Protein AF-A0A2V9INE6-F1 (afdb_monomer_lite)

Foldseek 3Di:
DVVVVVVVVVVVVVVVVVVVVVPCALCKKFKWKDKPPRFTDTPDIDRDPCVSLVVLQVVQVVADPPDPDDSQWHWHQDPNDTIIMGIDIDRPVDDPTDPPDDDD

Sequence (104 aa):
MLHALRRALLLTLAILLLFASSAAAACAWVLWAKMTPQDWEVSNTYPTEAACKDTILVWKAQVDPNDRLGPATLALTIDGKRHLAMYLCTPDTIDPRAPKGGGR

Structure (mmCIF, N/CA/C/O backbone):
data_AF-A0A2V9INE6-F1
#
_entry.id   AF-A0A2V9INE6-F1
#
loop_
_atom_site.group_PDB
_atom_site.id
_atom_site.type_symbol
_atom_site.label_atom_id
_atom_site.label_alt_id
_atom_site.label_comp_id
_atom_site.label_asym_id
_atom_site.label_entity_id
_atom_site.label_seq_id
_atom_site.pdbx_PDB_ins_code
_atom_site.Cartn_x
_atom_site.Cartn_y
_atom_site.Cartn_z
_atom_site.occupancy
_atom_site.B_iso_or_equiv
_atom_site.auth_seq_id
_atom_site.auth_comp_id
_atom_site.auth_asym_id
_atom_site.auth_atom_id
_atom_site.pdbx_PDB_model_num
ATOM 1 N N . MET A 1 1 ? -32.128 7.577 43.796 1.00 60.34 1 MET A N 1
ATOM 2 C CA . MET A 1 1 ? -30.723 7.119 43.660 1.00 60.34 1 MET A CA 1
ATOM 3 C C . MET A 1 1 ? -30.503 6.166 42.475 1.00 60.34 1 MET A C 1
ATOM 5 O O . MET A 1 1 ? -29.562 6.395 41.729 1.00 60.34 1 MET A O 1
ATOM 9 N N . LEU A 1 2 ? -31.390 5.194 42.194 1.00 67.38 2 LEU A N 1
ATOM 10 C CA . LEU A 1 2 ? -31.262 4.298 41.020 1.00 67.38 2 LEU A CA 1
ATOM 11 C C . LEU A 1 2 ? -31.199 5.004 39.645 1.00 67.38 2 LEU A C 1
ATOM 13 O O . LEU A 1 2 ? -30.492 4.548 38.751 1.00 67.38 2 LEU A O 1
ATOM 17 N N . HIS A 1 3 ? -31.904 6.127 39.466 1.00 67.88 3 HIS A N 1
ATOM 18 C CA . HIS A 1 3 ? -31.890 6.887 38.206 1.00 67.88 3 HIS A CA 1
ATOM 19 C C . HIS A 1 3 ? -30.533 7.542 37.901 1.00 67.88 3 HIS A C 1
ATOM 21 O O . HIS A 1 3 ? -30.144 7.621 36.740 1.00 67.88 3 HIS A O 1
ATOM 27 N N . ALA A 1 4 ? -29.800 7.982 38.929 1.00 76.31 4 ALA A N 1
ATOM 28 C CA . ALA A 1 4 ? -28.475 8.579 38.759 1.00 76.31 4 ALA A CA 1
ATOM 29 C C . ALA A 1 4 ? -27.434 7.516 38.368 1.00 76.31 4 ALA A C 1
ATOM 31 O O . ALA A 1 4 ? -26.658 7.732 37.442 1.00 76.31 4 ALA A O 1
ATOM 32 N N . LEU A 1 5 ? -27.494 6.333 38.994 1.00 81.56 5 LEU A N 1
ATOM 33 C CA . LEU A 1 5 ? -26.635 5.189 38.665 1.00 81.56 5 LEU A CA 1
ATOM 34 C C . LEU A 1 5 ? -26.869 4.672 37.241 1.00 81.56 5 LEU A C 1
ATOM 36 O O . LEU A 1 5 ? -25.909 4.434 36.516 1.00 81.56 5 LEU A O 1
ATOM 40 N N . ARG A 1 6 ? -28.131 4.565 36.799 1.00 85.25 6 ARG A N 1
ATOM 41 C CA . ARG A 1 6 ? -28.449 4.187 35.410 1.00 85.25 6 ARG A CA 1
ATOM 42 C C . ARG A 1 6 ? -27.898 5.181 34.392 1.00 85.25 6 ARG A C 1
ATOM 44 O O . ARG A 1 6 ? -27.374 4.760 33.370 1.00 85.25 6 ARG A O 1
ATOM 51 N N . ARG A 1 7 ? -28.004 6.487 34.659 1.00 86.94 7 ARG A N 1
ATOM 52 C CA . ARG A 1 7 ? -27.467 7.523 33.758 1.00 86.94 7 ARG A CA 1
ATOM 53 C C . ARG A 1 7 ? -25.945 7.462 33.673 1.00 86.94 7 ARG A C 1
ATOM 55 O O . ARG A 1 7 ? -25.413 7.509 32.572 1.00 86.94 7 ARG A O 1
ATOM 62 N N . ALA A 1 8 ? -25.268 7.298 34.809 1.00 89.62 8 ALA A N 1
ATOM 63 C CA . ALA A 1 8 ? -23.819 7.128 34.838 1.00 89.62 8 ALA A CA 1
ATOM 64 C C . ALA A 1 8 ? -23.378 5.877 34.060 1.00 89.62 8 ALA A C 1
ATOM 66 O O . ALA A 1 8 ? -22.465 5.967 33.248 1.00 89.62 8 ALA A O 1
ATOM 67 N N . LEU A 1 9 ? -24.077 4.749 34.240 1.00 93.19 9 LEU A N 1
ATOM 68 C CA . LEU A 1 9 ? -23.795 3.493 33.537 1.00 93.19 9 LEU A CA 1
ATOM 69 C C . LEU A 1 9 ? -24.000 3.603 32.018 1.00 93.19 9 LEU A C 1
ATOM 71 O O . LEU A 1 9 ? -23.209 3.077 31.244 1.00 93.19 9 LEU A O 1
ATOM 75 N N . LEU A 1 10 ? -25.061 4.282 31.575 1.00 92.06 10 LEU A N 1
ATOM 76 C CA . LEU A 1 10 ? -25.315 4.479 30.146 1.00 92.06 10 LEU A CA 1
ATOM 77 C C . LEU A 1 10 ? -24.258 5.381 29.505 1.00 92.06 10 LEU A C 1
ATOM 79 O O . LEU A 1 10 ? -23.829 5.107 28.389 1.00 92.06 10 LEU A O 1
ATOM 83 N N . LEU A 1 11 ? -23.815 6.426 30.211 1.00 93.25 11 LEU A N 1
ATOM 84 C CA . LEU A 1 11 ? -22.755 7.311 29.730 1.00 93.25 11 LEU A CA 1
ATOM 85 C C . LEU A 1 11 ? -21.415 6.581 29.632 1.00 93.25 11 LEU A C 1
ATOM 87 O O . LEU A 1 11 ? -20.743 6.698 28.611 1.00 93.25 11 LEU A O 1
ATOM 91 N N . THR A 1 12 ? -21.040 5.793 30.641 1.00 93.00 12 THR A N 1
ATOM 92 C CA . THR A 1 12 ? -19.806 5.000 30.580 1.00 93.00 12 THR A CA 1
ATOM 93 C C . THR A 1 12 ? -19.863 3.956 29.470 1.00 93.00 12 THR A C 1
ATOM 95 O O . THR A 1 12 ? -18.897 3.827 28.722 1.00 93.00 12 THR A O 1
ATOM 98 N N . LEU A 1 13 ? -20.995 3.267 29.293 1.00 92.06 13 LEU A N 1
ATOM 99 C CA . LEU A 1 13 ? -21.176 2.305 28.203 1.00 92.06 13 LEU A CA 1
ATOM 100 C C . LEU A 1 13 ? -21.090 2.979 26.822 1.00 92.06 13 LEU A C 1
ATOM 102 O O . LEU A 1 13 ? -20.432 2.457 25.926 1.00 92.06 13 LEU A O 1
ATOM 106 N N . ALA A 1 14 ? -21.710 4.152 26.656 1.00 89.56 14 ALA A N 1
ATOM 107 C CA . ALA A 1 14 ? -21.663 4.912 25.408 1.00 89.56 14 ALA A CA 1
ATOM 108 C C . ALA A 1 14 ? -20.238 5.379 25.075 1.00 89.56 14 ALA A C 1
ATOM 110 O O . ALA A 1 14 ? -19.803 5.246 23.933 1.00 89.56 14 ALA A O 1
ATOM 111 N N . ILE A 1 15 ? -19.492 5.863 26.075 1.00 89.38 15 ILE A N 1
ATOM 112 C CA . ILE A 1 15 ? -18.082 6.241 25.917 1.00 89.38 15 ILE A CA 1
ATOM 113 C C . ILE A 1 15 ? -17.257 5.017 25.495 1.00 89.38 15 ILE A C 1
ATOM 115 O O . ILE A 1 15 ? -16.517 5.093 24.518 1.00 89.38 15 ILE A O 1
ATOM 119 N N . LEU A 1 16 ? -17.428 3.869 26.158 1.00 87.00 16 LEU A N 1
ATOM 120 C CA . LEU A 1 16 ? -16.709 2.637 25.811 1.00 87.00 16 LEU A CA 1
ATOM 121 C C . LEU A 1 16 ? -17.004 2.156 24.380 1.00 87.00 16 LEU A C 1
ATOM 123 O O . LEU A 1 16 ? -16.080 1.748 23.684 1.00 87.00 16 LEU A O 1
ATOM 127 N N . LEU A 1 17 ? -18.252 2.244 23.912 1.00 83.50 17 LEU A N 1
ATOM 128 C CA . LEU A 1 17 ? -18.627 1.861 22.542 1.00 83.50 17 LEU A CA 1
ATOM 129 C C . LEU A 1 17 ? -18.032 2.799 21.478 1.00 83.50 17 LEU A C 1
ATOM 131 O O . LEU A 1 17 ? -17.622 2.335 20.412 1.00 83.50 17 LEU A O 1
ATOM 135 N N . LEU A 1 18 ? -17.932 4.098 21.773 1.00 79.56 18 LEU A N 1
ATOM 136 C CA . LEU A 1 18 ? -17.256 5.075 20.910 1.00 79.56 18 LEU A CA 1
ATOM 137 C C . LEU A 1 18 ? -15.756 4.770 20.769 1.00 79.56 18 LEU A C 1
ATOM 139 O O . LEU A 1 18 ? -15.241 4.773 19.653 1.00 79.56 18 LEU A O 1
ATOM 143 N N . PHE A 1 19 ? -15.075 4.436 21.870 1.00 71.44 19 PHE A N 1
ATOM 144 C CA . PHE A 1 19 ? -13.661 4.034 21.844 1.00 71.44 19 PHE A CA 1
ATOM 145 C C . PHE A 1 19 ? -13.432 2.629 21.263 1.00 71.44 19 PHE A C 1
ATOM 147 O O . PHE A 1 19 ? -12.377 2.373 20.696 1.00 71.44 19 PHE A O 1
ATOM 154 N N . ALA A 1 20 ? -14.401 1.714 21.357 1.00 67.75 20 ALA A N 1
ATOM 155 C CA . ALA A 1 20 ? -14.310 0.404 20.708 1.00 67.75 20 ALA A CA 1
ATOM 156 C C . ALA A 1 20 ? -14.490 0.497 19.181 1.00 67.75 20 ALA A C 1
ATOM 158 O O . ALA A 1 20 ? -13.911 -0.292 18.439 1.00 67.75 20 ALA A O 1
ATOM 159 N N . SER A 1 21 ? -15.253 1.482 18.697 1.00 60.66 21 SER A N 1
ATOM 160 C CA . SER A 1 21 ? -15.525 1.663 17.263 1.00 60.66 21 SER A CA 1
ATOM 161 C C . SER A 1 21 ? -14.345 2.267 16.492 1.00 60.66 21 SER A C 1
ATOM 163 O O . SER A 1 21 ? -14.222 2.036 15.291 1.00 60.66 21 SER A O 1
ATOM 165 N N . SER A 1 22 ? -13.435 2.989 17.160 1.00 56.84 22 SER A N 1
ATOM 166 C CA . SER A 1 22 ? -12.166 3.412 16.546 1.00 56.84 22 SER A CA 1
ATOM 167 C C . SER A 1 22 ? -11.189 2.248 16.332 1.00 56.84 22 SER A C 1
ATOM 169 O O . SER A 1 22 ? -10.209 2.403 15.609 1.00 56.84 22 SER A O 1
ATOM 171 N N . ALA A 1 23 ? -11.488 1.076 16.904 1.00 54.66 23 ALA A N 1
ATOM 172 C CA . ALA A 1 23 ? -10.802 -0.189 16.676 1.00 54.66 23 ALA A CA 1
ATOM 173 C C . ALA A 1 23 ? -11.583 -1.118 15.727 1.00 54.66 23 ALA A C 1
ATOM 175 O O . ALA A 1 23 ? -11.465 -2.340 15.825 1.00 54.66 23 ALA A O 1
ATOM 176 N N . ALA A 1 24 ? -12.308 -0.570 14.742 1.00 53.19 24 ALA A N 1
ATOM 177 C CA . ALA A 1 24 ? -12.480 -1.253 13.454 1.00 53.19 24 ALA A CA 1
ATOM 178 C C . ALA A 1 24 ? -11.099 -1.334 12.766 1.00 53.19 24 ALA A C 1
ATOM 180 O O . ALA A 1 24 ? -10.807 -0.675 11.771 1.00 53.19 24 ALA A O 1
ATOM 181 N N . ALA A 1 25 ? -10.199 -2.056 13.426 1.00 54.88 25 ALA A N 1
ATOM 182 C CA . ALA A 1 25 ? -8.781 -2.113 13.195 1.00 54.88 25 ALA A CA 1
ATOM 183 C C . ALA A 1 25 ? -8.535 -3.277 12.252 1.00 54.88 25 ALA A C 1
ATOM 185 O O . ALA A 1 25 ? -8.619 -4.438 12.642 1.00 54.88 25 ALA A O 1
ATOM 186 N N . ALA A 1 26 ? -8.166 -2.965 11.017 1.00 59.56 26 ALA A N 1
ATOM 187 C CA . ALA A 1 26 ? -7.149 -3.791 10.398 1.00 59.56 26 ALA A CA 1
ATOM 188 C C . ALA A 1 26 ? -5.947 -3.748 11.358 1.00 59.56 26 ALA A C 1
ATOM 190 O O . ALA A 1 26 ? -5.315 -2.700 11.504 1.00 59.56 26 ALA A O 1
ATOM 191 N N . CYS A 1 27 ? -5.701 -4.827 12.107 1.00 76.75 27 CYS A N 1
ATOM 192 C CA . CYS A 1 27 ? -4.551 -4.899 13.017 1.00 76.75 27 CYS A CA 1
ATOM 193 C C . CYS A 1 27 ? -3.234 -4.866 12.232 1.00 76.75 27 CYS A C 1
ATOM 195 O O . CYS A 1 27 ? -2.186 -4.523 12.780 1.00 76.75 27 CYS A O 1
ATOM 197 N N . ALA A 1 28 ? -3.313 -5.192 10.944 1.00 87.50 28 ALA A N 1
ATOM 198 C CA . ALA A 1 28 ? -2.260 -5.010 9.978 1.00 87.50 28 ALA A CA 1
ATOM 199 C C . ALA A 1 28 ? -2.842 -4.627 8.611 1.00 87.50 28 ALA A C 1
ATOM 201 O O . ALA A 1 28 ? -3.949 -5.008 8.232 1.00 87.50 28 ALA A O 1
ATOM 202 N N . TRP A 1 29 ? -2.050 -3.884 7.856 1.00 94.19 29 TRP A N 1
ATOM 203 C CA . TRP A 1 29 ? -2.247 -3.597 6.446 1.00 94.19 29 TRP A CA 1
ATOM 204 C C . TRP A 1 29 ? -1.282 -4.443 5.638 1.00 94.19 29 TRP A C 1
ATOM 206 O O . TRP A 1 29 ? -0.081 -4.447 5.906 1.00 94.19 29 TRP A O 1
ATOM 216 N N . VAL A 1 30 ? -1.799 -5.155 4.649 1.00 95.81 30 VAL A N 1
ATOM 217 C CA . VAL A 1 30 ? -1.015 -6.023 3.778 1.00 95.81 30 VAL A CA 1
ATOM 218 C C . VAL A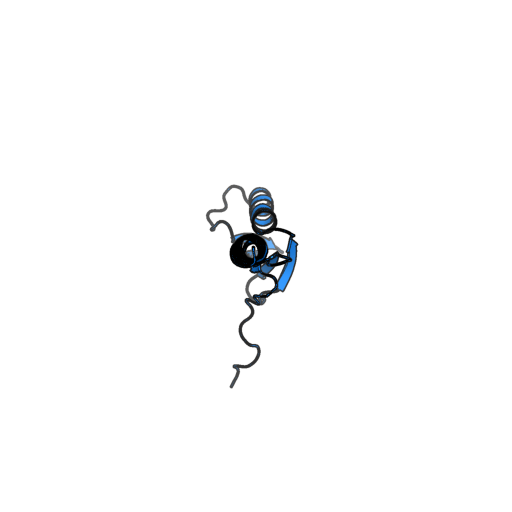 1 30 ? -0.709 -5.270 2.496 1.00 95.81 30 VAL A C 1
ATOM 220 O O . VAL A 1 30 ? -1.608 -4.767 1.819 1.00 95.81 30 VAL A O 1
ATOM 223 N N . LEU A 1 31 ? 0.577 -5.201 2.170 1.00 96.31 31 LEU A N 1
ATOM 224 C CA . LEU A 1 31 ? 1.053 -4.748 0.879 1.00 96.31 31 LEU A CA 1
ATOM 225 C C . LEU A 1 31 ? 1.086 -5.939 -0.068 1.00 96.31 31 LEU A C 1
ATOM 227 O O . LEU A 1 31 ? 1.905 -6.847 0.079 1.00 96.31 31 LEU A O 1
ATOM 231 N N . TRP A 1 32 ? 0.208 -5.907 -1.053 1.00 96.38 32 TRP A N 1
ATOM 232 C CA . TRP A 1 32 ? 0.168 -6.853 -2.151 1.00 96.38 32 TRP A CA 1
ATOM 233 C C . TRP A 1 32 ? 0.970 -6.317 -3.325 1.00 96.38 32 TRP A C 1
ATOM 235 O O . TRP A 1 32 ? 0.940 -5.117 -3.606 1.00 96.38 32 TRP A O 1
ATOM 245 N N . ALA A 1 33 ? 1.647 -7.212 -4.030 1.00 93.94 33 ALA A N 1
ATOM 246 C CA . ALA A 1 33 ? 2.337 -6.917 -5.272 1.00 93.94 33 ALA A CA 1
ATOM 247 C C . ALA A 1 33 ? 1.875 -7.883 -6.362 1.00 93.94 33 ALA A C 1
ATOM 249 O O . ALA A 1 33 ? 1.608 -9.055 -6.103 1.00 93.94 33 ALA A O 1
ATOM 250 N N . LYS A 1 34 ? 1.781 -7.386 -7.589 1.00 92.62 34 LYS A N 1
ATOM 251 C CA . LYS A 1 34 ? 1.514 -8.185 -8.780 1.00 92.62 34 LYS A CA 1
ATOM 252 C C . LYS A 1 34 ? 2.424 -7.711 -9.895 1.00 92.62 34 LYS A C 1
ATOM 254 O O . LYS A 1 34 ? 2.379 -6.543 -10.269 1.00 92.62 34 LYS A O 1
ATOM 259 N N . MET A 1 35 ? 3.207 -8.614 -10.463 1.00 89.50 35 MET A N 1
ATOM 260 C CA . MET A 1 35 ? 3.916 -8.372 -11.715 1.00 89.50 35 MET A CA 1
ATOM 261 C C . MET A 1 35 ? 3.206 -9.174 -12.795 1.00 89.50 35 MET A C 1
ATOM 263 O O . MET A 1 35 ? 2.867 -10.317 -12.557 1.00 89.50 35 MET A O 1
ATOM 267 N N . THR A 1 36 ? 2.891 -8.603 -13.953 1.00 78.12 36 THR A N 1
ATOM 268 C CA . THR A 1 36 ? 2.228 -9.401 -15.005 1.00 78.12 36 THR A CA 1
ATOM 269 C C . THR A 1 36 ? 3.267 -10.325 -15.655 1.00 78.12 36 THR A C 1
ATOM 271 O O . THR A 1 36 ? 4.316 -9.815 -16.067 1.00 78.12 36 THR A O 1
ATOM 274 N N . PRO A 1 37 ? 3.012 -11.647 -15.787 1.00 79.69 37 PRO A N 1
ATOM 275 C CA . PRO A 1 37 ? 1.723 -12.355 -15.665 1.00 79.69 37 PRO A CA 1
ATOM 276 C C . PRO A 1 37 ? 1.414 -13.020 -14.307 1.00 79.69 37 PRO A C 1
ATOM 278 O O . PRO A 1 37 ? 0.415 -13.728 -14.212 1.00 79.69 37 PRO A O 1
ATOM 281 N N . GLN A 1 38 ? 2.249 -12.852 -13.286 1.00 84.94 38 GLN A N 1
ATOM 282 C CA . GLN A 1 38 ? 2.031 -13.406 -11.947 1.00 84.94 38 GLN A CA 1
ATOM 283 C C . GLN A 1 38 ? 0.748 -12.862 -11.287 1.00 84.94 38 GLN A C 1
ATOM 285 O O . GLN A 1 38 ? 0.245 -11.794 -11.644 1.00 84.94 38 GLN A O 1
ATOM 290 N N . ASP A 1 39 ? 0.208 -13.615 -10.326 1.00 90.19 39 ASP A N 1
ATOM 291 C CA . ASP A 1 39 ? -0.934 -13.210 -9.499 1.00 90.19 39 ASP A CA 1
ATOM 292 C C . ASP A 1 39 ? -0.513 -12.282 -8.348 1.00 90.19 39 ASP A C 1
ATOM 294 O O . ASP A 1 39 ? 0.667 -12.000 -8.151 1.00 90.19 39 ASP A O 1
ATOM 298 N N . TRP A 1 40 ? -1.495 -11.774 -7.597 1.00 93.12 40 TRP A N 1
ATOM 299 C CA . TRP A 1 40 ? -1.229 -11.019 -6.375 1.00 93.12 40 TRP A CA 1
ATOM 300 C C . TRP A 1 40 ? -0.530 -11.891 -5.331 1.00 93.12 40 TRP A C 1
ATOM 302 O O . TRP A 1 40 ? -1.028 -12.954 -4.950 1.00 93.12 40 TRP A O 1
ATOM 312 N N . GLU A 1 41 ? 0.584 -11.392 -4.815 1.00 94.25 41 GLU A N 1
ATOM 313 C CA . GLU A 1 41 ? 1.355 -12.001 -3.739 1.00 94.25 41 GLU A CA 1
ATOM 314 C C . GLU A 1 41 ? 1.547 -11.007 -2.597 1.00 94.25 41 GLU A C 1
ATOM 316 O O . GLU A 1 41 ? 1.557 -9.790 -2.795 1.00 94.25 41 GLU A O 1
ATOM 321 N N . VAL A 1 42 ? 1.683 -11.533 -1.380 1.00 94.62 42 VAL A N 1
ATOM 322 C CA . VAL A 1 42 ? 1.986 -10.714 -0.207 1.00 94.62 42 VAL A CA 1
ATOM 323 C C . VAL A 1 42 ? 3.440 -10.273 -0.300 1.00 94.62 42 VAL A C 1
ATOM 325 O O . VAL A 1 42 ? 4.343 -11.104 -0.304 1.00 94.62 42 VAL A O 1
ATOM 328 N N . SER A 1 43 ? 3.660 -8.963 -0.357 1.00 94.62 43 SER A N 1
ATOM 329 C CA . SER A 1 43 ? 4.992 -8.364 -0.361 1.00 94.62 43 SER A CA 1
ATOM 330 C C . SER A 1 43 ? 5.455 -8.014 1.053 1.00 94.62 43 SER A C 1
ATOM 332 O O . SER A 1 43 ? 6.598 -8.308 1.392 1.00 94.62 43 SER A O 1
ATOM 334 N N . ASN A 1 44 ? 4.597 -7.393 1.876 1.00 95.12 44 ASN A N 1
ATOM 335 C CA . ASN A 1 44 ? 4.927 -7.025 3.260 1.00 95.12 44 ASN A CA 1
ATOM 336 C C . ASN A 1 44 ? 3.671 -6.692 4.098 1.00 95.12 44 ASN A C 1
ATOM 338 O O . ASN A 1 44 ? 2.563 -6.638 3.563 1.00 95.12 44 ASN A O 1
ATOM 342 N N . THR A 1 45 ? 3.836 -6.428 5.398 1.00 95.00 45 THR A N 1
ATOM 343 C CA . THR A 1 45 ? 2.764 -6.021 6.327 1.00 95.00 45 THR A CA 1
ATOM 344 C C . THR A 1 45 ? 3.139 -4.786 7.145 1.00 95.00 45 THR A C 1
ATOM 346 O O . THR A 1 45 ? 4.297 -4.625 7.526 1.00 95.00 45 THR A O 1
ATOM 349 N N . TYR A 1 46 ? 2.154 -3.950 7.477 1.00 94.94 46 TYR A N 1
ATOM 350 C CA . TYR A 1 46 ? 2.340 -2.665 8.153 1.00 94.94 46 TYR A CA 1
ATOM 351 C C . TYR A 1 46 ? 1.308 -2.448 9.260 1.00 94.94 46 TYR A C 1
ATOM 353 O O . TYR A 1 46 ? 0.181 -2.917 9.138 1.00 94.94 46 TYR A O 1
ATOM 361 N N . PRO A 1 47 ? 1.632 -1.683 10.314 1.00 91.88 47 PRO A N 1
ATOM 362 C CA . PRO A 1 47 ? 0.672 -1.378 11.373 1.00 91.88 47 PRO A CA 1
ATOM 363 C C . PRO A 1 47 ? -0.403 -0.368 10.940 1.00 91.88 47 PRO A C 1
ATOM 365 O O . PRO A 1 47 ? -1.447 -0.274 11.575 1.00 91.88 47 PRO A O 1
ATOM 368 N N . THR A 1 48 ? -0.160 0.416 9.882 1.00 92.12 48 THR A N 1
ATOM 369 C CA . THR A 1 48 ? -1.085 1.453 9.404 1.00 92.12 48 THR A CA 1
ATOM 370 C C . THR A 1 48 ? -1.145 1.501 7.880 1.00 92.12 48 THR A C 1
ATOM 372 O O . THR A 1 48 ? -0.182 1.157 7.189 1.00 92.12 48 THR A O 1
ATOM 375 N N . GLU A 1 49 ? -2.270 1.986 7.349 1.00 92.56 49 GLU A N 1
ATOM 376 C CA . GLU A 1 49 ? -2.467 2.190 5.910 1.00 92.56 49 GLU A CA 1
ATOM 377 C C . GLU A 1 49 ? -1.437 3.157 5.325 1.00 92.56 49 GLU A C 1
ATOM 379 O O . GLU A 1 49 ? -0.882 2.914 4.255 1.00 92.56 49 GLU A O 1
ATOM 384 N N . ALA A 1 50 ? -1.173 4.249 6.049 1.00 93.25 50 ALA A N 1
ATOM 385 C CA . ALA A 1 50 ? -0.217 5.272 5.652 1.00 93.25 50 ALA A CA 1
ATOM 386 C C . ALA A 1 50 ? 1.186 4.678 5.477 1.00 93.25 50 ALA A C 1
ATOM 388 O O . ALA A 1 50 ? 1.771 4.829 4.413 1.00 93.25 50 ALA A O 1
ATOM 389 N N . ALA A 1 51 ? 1.674 3.897 6.450 1.00 93.69 51 ALA A N 1
ATOM 390 C CA . ALA A 1 51 ? 2.987 3.257 6.353 1.00 93.69 51 ALA A CA 1
ATOM 391 C C . ALA A 1 51 ? 3.083 2.277 5.163 1.00 93.69 51 ALA A C 1
ATOM 393 O O . ALA A 1 51 ? 4.122 2.198 4.500 1.00 93.69 51 ALA A O 1
ATOM 394 N N . CYS A 1 52 ? 1.989 1.567 4.857 1.00 94.75 52 CYS A N 1
ATOM 395 C CA . CYS A 1 52 ? 1.909 0.712 3.672 1.00 94.75 52 CYS A CA 1
ATOM 396 C C . CYS A 1 52 ? 2.030 1.529 2.376 1.00 94.75 52 CYS A C 1
ATOM 398 O O . CYS A 1 52 ? 2.854 1.217 1.513 1.00 94.75 52 CYS A O 1
ATOM 400 N N . LYS A 1 53 ? 1.246 2.607 2.248 1.00 93.31 53 LYS A N 1
ATOM 401 C CA . LYS A 1 5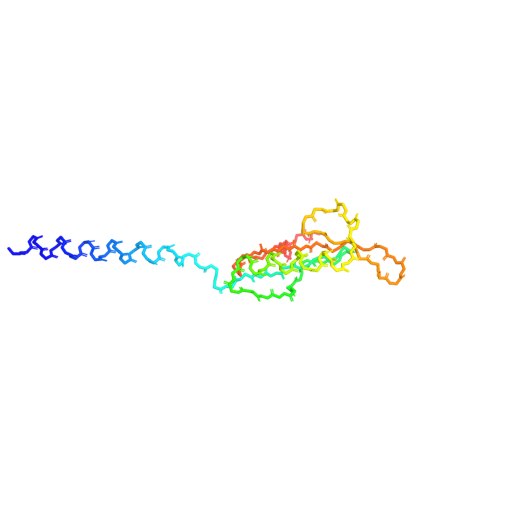3 ? 1.223 3.462 1.051 1.00 93.31 53 LYS A CA 1
ATOM 402 C C . LYS A 1 53 ? 2.522 4.244 0.856 1.00 93.31 53 LYS A C 1
ATOM 404 O O . LYS A 1 53 ? 3.011 4.321 -0.270 1.00 93.31 53 LYS A O 1
ATOM 409 N N . ASP A 1 54 ? 3.106 4.762 1.931 1.00 93.56 54 ASP A N 1
ATOM 410 C CA . ASP A 1 54 ? 4.362 5.516 1.892 1.00 93.56 54 ASP A CA 1
ATOM 411 C C . ASP A 1 54 ? 5.512 4.659 1.359 1.00 93.56 54 ASP A C 1
ATOM 413 O O . ASP A 1 54 ? 6.338 5.146 0.587 1.00 93.56 54 ASP A O 1
ATOM 417 N N . THR A 1 55 ? 5.528 3.359 1.679 1.00 91.69 55 THR A N 1
ATOM 418 C CA . THR A 1 55 ? 6.535 2.437 1.132 1.00 91.69 55 THR A CA 1
ATOM 419 C C . THR A 1 55 ? 6.497 2.397 -0.399 1.00 91.69 55 THR A C 1
ATOM 421 O O . THR A 1 55 ? 7.547 2.446 -1.042 1.00 91.69 55 THR A O 1
ATOM 424 N N . ILE A 1 56 ? 5.301 2.365 -0.999 1.00 89.44 56 ILE A N 1
ATOM 425 C CA . ILE A 1 56 ? 5.144 2.347 -2.462 1.00 89.44 56 ILE A CA 1
ATOM 426 C C . ILE A 1 56 ? 5.712 3.634 -3.072 1.00 89.44 56 ILE A C 1
ATOM 428 O O . ILE A 1 56 ? 6.411 3.585 -4.084 1.00 89.44 56 ILE A O 1
ATOM 432 N N . LEU A 1 57 ? 5.450 4.785 -2.445 1.00 87.69 57 LEU A N 1
ATOM 433 C CA . LEU A 1 57 ? 5.953 6.081 -2.906 1.00 87.69 57 LEU A CA 1
ATOM 434 C C . LEU A 1 57 ? 7.483 6.164 -2.826 1.00 87.69 57 LEU A C 1
ATOM 436 O O . LEU A 1 57 ? 8.113 6.652 -3.766 1.00 87.69 57 LEU A O 1
ATOM 440 N N . VAL A 1 58 ? 8.081 5.647 -1.747 1.00 87.94 58 VAL A N 1
ATOM 441 C CA . VAL A 1 58 ? 9.543 5.579 -1.588 1.00 87.94 58 VAL A CA 1
ATOM 442 C C . VAL A 1 58 ? 10.170 4.725 -2.688 1.00 87.94 58 VAL A C 1
ATOM 444 O O . VAL A 1 58 ? 11.125 5.166 -3.325 1.00 87.94 58 VAL A O 1
ATOM 447 N N . TRP A 1 59 ? 9.620 3.541 -2.966 1.00 86.62 59 TRP A N 1
ATOM 448 C CA . TRP A 1 59 ? 10.116 2.695 -4.056 1.00 86.62 59 TRP A CA 1
ATOM 449 C C . TRP A 1 59 ? 9.942 3.356 -5.419 1.00 86.62 59 TRP A C 1
ATOM 451 O O . T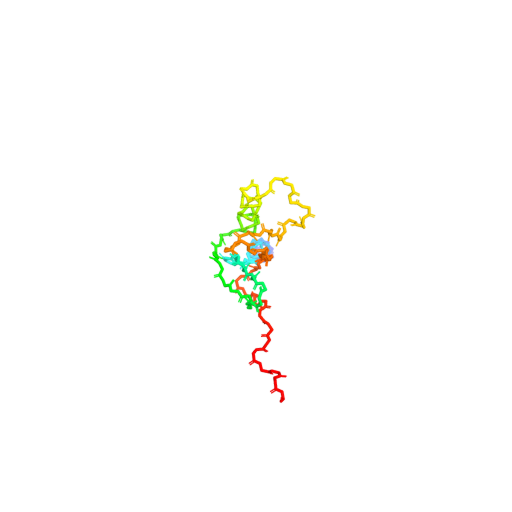RP A 1 59 ? 10.851 3.317 -6.247 1.00 86.62 59 TRP A O 1
ATOM 461 N N . LYS A 1 60 ? 8.807 4.019 -5.653 1.00 84.50 60 LYS A N 1
ATOM 462 C CA . LYS A 1 60 ? 8.542 4.709 -6.920 1.00 84.50 60 LYS A CA 1
ATOM 463 C C . LYS A 1 60 ? 9.575 5.801 -7.190 1.00 84.50 60 LYS A C 1
ATOM 465 O O . LYS A 1 60 ? 10.087 5.884 -8.302 1.00 84.50 60 LYS A O 1
ATOM 470 N N . ALA A 1 61 ? 9.943 6.568 -6.165 1.00 82.44 61 ALA A N 1
ATOM 471 C CA . ALA A 1 61 ? 10.984 7.590 -6.265 1.00 82.44 61 ALA A CA 1
ATOM 472 C C . ALA A 1 61 ? 12.384 7.018 -6.575 1.00 82.44 61 ALA A C 1
ATOM 474 O O . ALA A 1 61 ? 13.225 7.737 -7.110 1.00 82.44 61 ALA A O 1
ATOM 475 N N . GLN A 1 62 ? 12.642 5.747 -6.251 1.00 82.69 62 GLN A N 1
ATOM 476 C CA . GLN A 1 62 ? 13.930 5.086 -6.493 1.00 82.69 62 GLN A CA 1
ATOM 477 C C . GLN A 1 62 ? 14.056 4.478 -7.896 1.00 82.69 62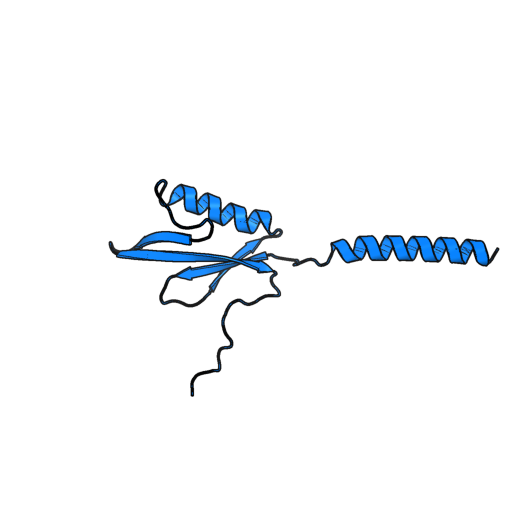 GLN A C 1
ATOM 479 O O . GLN A 1 62 ? 15.170 4.349 -8.397 1.00 82.69 62 GLN A O 1
ATOM 484 N N . VAL A 1 63 ? 12.943 4.069 -8.511 1.00 79.19 63 VAL A N 1
ATOM 485 C CA . VAL A 1 63 ? 12.959 3.257 -9.739 1.00 79.19 63 VAL A CA 1
ATOM 486 C C . VAL A 1 63 ? 13.069 4.100 -11.008 1.00 79.19 63 VAL A C 1
ATOM 488 O O . VAL A 1 63 ? 13.948 3.845 -11.827 1.00 79.19 63 VAL A O 1
ATOM 491 N N . ASP A 1 64 ? 12.189 5.082 -11.201 1.00 71.56 64 ASP A N 1
ATOM 492 C CA . ASP A 1 64 ? 12.231 5.950 -12.382 1.00 71.56 64 ASP A CA 1
ATOM 493 C C . ASP A 1 64 ? 11.601 7.315 -12.059 1.00 71.56 64 ASP A C 1
ATOM 495 O O . ASP A 1 64 ? 10.384 7.403 -11.870 1.00 71.56 64 ASP A O 1
ATOM 499 N N . PRO A 1 65 ? 12.389 8.406 -12.017 1.00 69.75 65 PRO A N 1
ATOM 500 C CA . PRO A 1 65 ? 11.861 9.743 -11.753 1.00 69.75 65 PRO A CA 1
ATOM 501 C C . PRO A 1 65 ? 10.941 10.262 -12.870 1.00 69.75 65 PRO A C 1
ATOM 503 O O . PRO A 1 65 ? 10.204 11.222 -12.651 1.00 69.75 65 PRO A O 1
ATOM 506 N N . ASN A 1 66 ? 10.959 9.643 -14.057 1.00 71.62 66 ASN A N 1
ATOM 507 C CA . ASN A 1 66 ? 10.079 9.981 -15.177 1.00 71.62 66 ASN A CA 1
ATOM 508 C C . ASN A 1 66 ? 8.835 9.086 -15.256 1.00 71.62 66 ASN A C 1
ATOM 510 O O . ASN A 1 66 ? 8.107 9.139 -16.256 1.00 71.62 66 ASN A O 1
ATOM 514 N N . ASP A 1 67 ? 8.578 8.264 -14.236 1.00 73.12 67 ASP A N 1
ATOM 515 C CA . ASP A 1 67 ? 7.431 7.371 -14.234 1.00 73.12 67 ASP A CA 1
ATOM 516 C C . ASP A 1 67 ? 6.111 8.161 -14.273 1.00 73.12 67 ASP A C 1
ATOM 518 O O . ASP A 1 67 ? 5.745 8.882 -13.346 1.00 73.12 67 ASP A O 1
ATOM 522 N N . ARG A 1 68 ? 5.377 8.009 -15.379 1.00 77.31 68 ARG A N 1
ATOM 523 C CA . ARG A 1 68 ? 4.041 8.595 -15.586 1.00 77.31 68 ARG A CA 1
ATOM 524 C C . ARG A 1 68 ? 2.915 7.665 -15.150 1.00 77.31 68 ARG A C 1
ATOM 526 O O . ARG A 1 68 ? 1.743 7.999 -15.327 1.00 77.31 68 ARG A O 1
ATOM 533 N N . LEU A 1 69 ? 3.247 6.482 -14.640 1.00 78.44 69 LEU A N 1
ATOM 534 C CA . LEU A 1 69 ? 2.262 5.543 -14.130 1.00 78.44 69 LEU A CA 1
ATOM 535 C C . LEU A 1 69 ? 1.702 6.052 -12.798 1.00 78.44 69 LEU A C 1
ATOM 537 O O . LEU A 1 69 ? 2.355 6.807 -12.077 1.00 78.44 69 LEU A O 1
ATOM 541 N N . GLY A 1 70 ? 0.478 5.637 -12.467 1.00 81.00 70 GLY A N 1
ATOM 542 C CA . GLY A 1 70 ? -0.186 6.024 -11.222 1.00 81.00 70 GLY A CA 1
ATOM 543 C C . GLY A 1 70 ? 0.624 5.668 -9.962 1.00 81.00 70 GLY A C 1
ATOM 544 O O . GLY A 1 70 ? 1.602 4.919 -10.025 1.00 81.00 70 GLY A O 1
ATOM 545 N N . PRO A 1 71 ? 0.216 6.169 -8.785 1.00 79.62 71 PRO A N 1
ATOM 546 C CA . PRO A 1 71 ? 0.997 6.057 -7.547 1.00 79.62 71 PRO A CA 1
ATOM 547 C C . PRO A 1 71 ? 1.247 4.612 -7.093 1.00 79.62 71 PRO A C 1
ATOM 549 O O . PRO A 1 71 ? 2.198 4.362 -6.367 1.00 79.62 71 PRO A O 1
ATOM 552 N N . ALA A 1 72 ? 0.421 3.663 -7.539 1.00 85.19 72 ALA A N 1
ATOM 553 C CA . ALA A 1 72 ? 0.480 2.256 -7.159 1.00 85.19 72 ALA A CA 1
ATOM 554 C C . ALA A 1 72 ? 1.043 1.341 -8.262 1.00 85.19 72 ALA A C 1
ATOM 556 O O . ALA A 1 72 ? 0.848 0.127 -8.235 1.00 85.19 72 ALA A O 1
ATOM 557 N N . THR A 1 73 ? 1.693 1.904 -9.279 1.00 88.38 73 THR A N 1
ATOM 558 C CA . THR A 1 73 ? 2.308 1.132 -10.361 1.00 88.38 73 THR A CA 1
ATOM 559 C C . THR A 1 73 ? 3.732 1.609 -10.580 1.00 88.38 73 THR A C 1
ATOM 561 O O . THR A 1 73 ? 3.974 2.815 -10.607 1.00 88.38 73 THR A O 1
ATOM 564 N N . LEU A 1 74 ? 4.649 0.656 -10.736 1.00 87.44 74 LEU A N 1
ATOM 565 C CA . LEU A 1 74 ? 6.051 0.885 -11.046 1.00 87.44 74 LEU A CA 1
ATOM 566 C C . LEU A 1 74 ? 6.422 0.190 -12.357 1.00 87.44 74 LEU A C 1
ATOM 568 O O . LEU A 1 74 ? 6.087 -0.977 -12.580 1.00 87.44 74 LEU A O 1
ATOM 572 N N . ALA A 1 75 ? 7.143 0.909 -13.214 1.00 85.38 75 ALA A N 1
ATOM 573 C CA . ALA A 1 75 ? 7.814 0.329 -14.367 1.00 85.38 75 ALA A CA 1
ATOM 574 C C . ALA A 1 75 ? 9.210 -0.153 -13.961 1.00 85.38 75 ALA A C 1
ATOM 576 O O . ALA A 1 75 ? 10.064 0.650 -13.610 1.00 85.38 75 ALA A O 1
ATOM 577 N N . LEU A 1 76 ? 9.448 -1.456 -14.044 1.00 83.06 76 LEU A N 1
ATOM 578 C CA . LEU A 1 76 ? 10.733 -2.079 -13.730 1.00 83.06 76 LEU A CA 1
ATOM 579 C C . LEU A 1 76 ? 11.391 -2.567 -15.020 1.00 83.06 76 LEU A C 1
ATOM 581 O O . LEU A 1 76 ? 10.700 -2.982 -15.949 1.00 83.06 76 LEU A O 1
ATOM 585 N N . THR A 1 77 ? 12.721 -2.552 -15.078 1.00 84.38 77 THR A N 1
ATOM 586 C CA . THR A 1 77 ? 13.470 -3.223 -16.150 1.00 84.38 77 THR A CA 1
ATOM 587 C C . THR A 1 77 ? 14.200 -4.419 -15.559 1.00 84.38 77 THR A C 1
ATOM 589 O O . THR A 1 77 ? 15.095 -4.245 -14.738 1.00 84.38 77 THR A O 1
ATOM 592 N N . ILE A 1 78 ? 13.803 -5.625 -15.964 1.00 83.31 78 ILE A N 1
ATOM 593 C CA . ILE A 1 78 ? 14.376 -6.901 -15.512 1.00 83.31 78 ILE A CA 1
ATOM 594 C C . ILE A 1 78 ? 14.848 -7.633 -16.767 1.00 83.31 78 ILE A C 1
ATOM 596 O O . ILE A 1 78 ? 14.092 -7.740 -17.732 1.00 83.31 78 ILE A O 1
ATOM 600 N N . ASP A 1 79 ? 16.111 -8.060 -16.805 1.00 88.94 79 ASP A N 1
ATOM 601 C CA . ASP A 1 79 ? 16.726 -8.727 -17.967 1.00 88.94 79 ASP A CA 1
ATOM 602 C C . ASP A 1 79 ? 16.543 -7.968 -19.298 1.00 88.94 79 ASP A C 1
ATOM 604 O O . ASP A 1 79 ? 16.293 -8.547 -20.357 1.00 88.94 79 ASP A O 1
ATOM 608 N N . GLY A 1 80 ? 16.611 -6.633 -19.244 1.00 85.81 80 GLY A N 1
ATOM 609 C CA . GLY A 1 80 ? 16.425 -5.758 -20.408 1.00 85.81 80 GLY A CA 1
ATOM 610 C C . GLY A 1 80 ? 14.980 -5.661 -20.917 1.00 85.81 80 GLY A C 1
ATOM 611 O O . GLY A 1 80 ? 14.736 -5.001 -21.928 1.00 85.81 80 GLY A O 1
ATOM 612 N N . LYS A 1 81 ? 14.012 -6.280 -20.233 1.00 87.31 81 LYS A N 1
ATOM 613 C CA . LYS A 1 81 ? 12.582 -6.200 -20.553 1.00 87.31 81 LYS A CA 1
ATOM 614 C C . LYS A 1 81 ? 11.859 -5.314 -19.552 1.00 87.31 81 LYS A C 1
ATOM 616 O O . LYS A 1 81 ? 12.132 -5.341 -18.354 1.00 87.31 81 LYS A O 1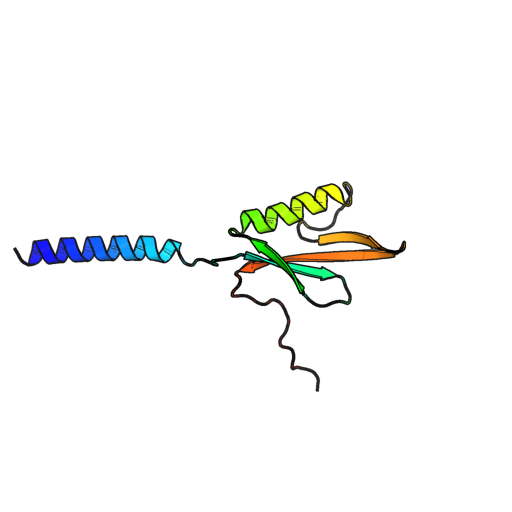
ATOM 621 N N . ARG A 1 82 ? 10.902 -4.532 -20.052 1.00 84.38 82 ARG A N 1
ATOM 622 C CA . ARG A 1 82 ? 10.054 -3.684 -19.214 1.00 84.38 82 ARG A CA 1
ATOM 623 C C . ARG A 1 82 ? 8.918 -4.513 -18.618 1.00 84.38 82 ARG A C 1
ATOM 625 O O . ARG A 1 82 ? 8.126 -5.097 -19.354 1.00 84.38 82 ARG A O 1
ATOM 632 N N . HIS A 1 83 ? 8.824 -4.509 -17.297 1.00 86.19 83 HIS A N 1
ATOM 633 C CA . HIS A 1 83 ? 7.763 -5.120 -16.509 1.00 86.19 83 HIS A CA 1
ATOM 634 C C . HIS A 1 83 ? 6.960 -4.042 -15.782 1.00 86.19 83 HIS A C 1
ATOM 636 O O . HIS A 1 83 ? 7.479 -2.976 -15.447 1.00 86.19 83 HIS A O 1
ATOM 642 N N . LEU A 1 84 ? 5.683 -4.324 -15.537 1.00 87.62 84 LEU A N 1
ATOM 643 C CA . LEU A 1 84 ? 4.823 -3.484 -14.711 1.00 87.62 84 LEU A CA 1
ATOM 644 C C . LEU A 1 84 ? 4.530 -4.223 -13.411 1.00 87.62 84 LEU A C 1
ATOM 646 O O . LEU A 1 84 ? 3.948 -5.312 -13.440 1.00 87.62 84 LEU A O 1
ATOM 650 N N . ALA A 1 85 ? 4.935 -3.619 -12.299 1.00 89.75 85 ALA A N 1
ATOM 651 C CA . ALA A 1 85 ? 4.566 -4.046 -10.961 1.00 89.75 85 ALA A CA 1
ATOM 652 C C . ALA A 1 85 ? 3.431 -3.157 -10.449 1.00 89.75 85 ALA A C 1
ATOM 654 O O . ALA A 1 85 ? 3.529 -1.931 -10.461 1.00 89.75 85 ALA A O 1
ATOM 655 N N . MET A 1 86 ? 2.343 -3.777 -10.016 1.00 91.88 86 MET A N 1
ATOM 656 C CA . MET A 1 86 ? 1.206 -3.129 -9.377 1.00 91.88 86 MET A CA 1
ATOM 657 C C . MET A 1 86 ? 1.242 -3.439 -7.887 1.00 91.88 86 MET A C 1
ATOM 659 O O . MET A 1 86 ? 1.543 -4.567 -7.502 1.00 91.88 86 MET A O 1
ATOM 663 N N . TYR A 1 87 ? 0.896 -2.454 -7.069 1.00 93.81 87 TYR A N 1
ATOM 664 C CA . TYR A 1 87 ? 0.852 -2.579 -5.621 1.00 93.81 87 TYR A CA 1
ATOM 665 C C . TYR A 1 87 ? -0.535 -2.237 -5.098 1.00 93.81 87 TYR A C 1
ATOM 667 O O . TYR A 1 87 ? -1.245 -1.411 -5.672 1.00 93.81 87 TYR A O 1
ATOM 675 N N . LEU A 1 88 ? -0.933 -2.874 -4.005 1.00 94.56 88 LEU A N 1
ATOM 676 C CA . LEU A 1 88 ? -2.208 -2.608 -3.355 1.00 94.56 88 LEU A CA 1
ATOM 677 C C . LEU A 1 88 ? -2.048 -2.750 -1.845 1.00 94.56 88 LEU A C 1
ATOM 679 O O . LEU A 1 88 ? -1.545 -3.759 -1.368 1.00 94.56 88 LEU A O 1
ATOM 683 N N . CYS A 1 89 ? -2.511 -1.750 -1.102 1.00 94.31 89 CYS A N 1
ATOM 684 C CA . CYS A 1 89 ? -2.626 -1.828 0.349 1.00 94.31 89 CYS A CA 1
ATOM 685 C C . CYS A 1 89 ? -4.066 -2.176 0.710 1.00 94.31 89 CYS A C 1
ATOM 687 O O . CYS A 1 89 ? -4.982 -1.427 0.362 1.00 94.31 89 CYS A O 1
ATOM 689 N N . THR A 1 90 ? -4.264 -3.282 1.417 1.00 94.44 90 THR A N 1
ATOM 690 C CA . THR A 1 90 ? -5.571 -3.659 1.966 1.00 94.44 90 THR A CA 1
ATOM 691 C C . THR A 1 90 ? -5.453 -3.973 3.452 1.00 94.44 90 THR A C 1
ATOM 693 O O . THR A 1 90 ? -4.361 -4.301 3.920 1.00 94.44 90 THR A O 1
ATOM 696 N N . PRO A 1 91 ? -6.559 -3.929 4.210 1.00 93.62 91 PRO A N 1
ATOM 697 C CA . 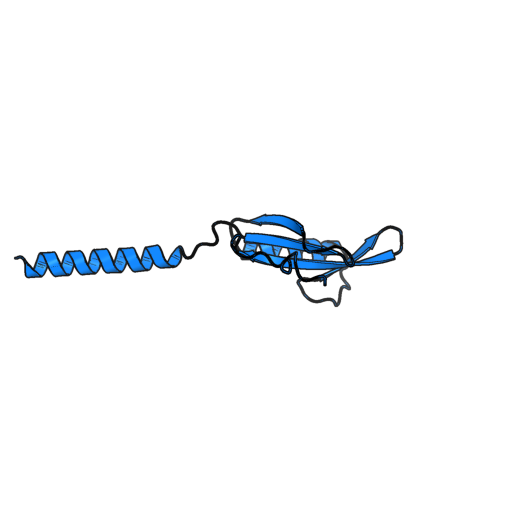PRO A 1 91 ? -6.636 -4.645 5.475 1.00 93.62 91 PRO A CA 1
ATOM 698 C C . PRO A 1 91 ? -6.221 -6.112 5.308 1.00 93.62 91 PRO A C 1
ATOM 700 O O . PRO A 1 91 ? -6.463 -6.711 4.256 1.00 93.62 91 PRO A O 1
ATOM 703 N N . ASP A 1 92 ? -5.656 -6.700 6.356 1.00 90.12 92 ASP A N 1
ATOM 704 C CA . ASP A 1 92 ? -5.310 -8.126 6.453 1.00 90.12 92 ASP A CA 1
ATOM 705 C C . ASP A 1 92 ? -6.500 -9.085 6.291 1.00 90.12 92 ASP A C 1
ATOM 707 O O . ASP A 1 92 ? -6.327 -10.259 5.970 1.00 90.12 92 ASP A O 1
ATOM 711 N N . THR A 1 93 ? -7.716 -8.572 6.445 1.00 89.44 93 THR A N 1
ATOM 712 C CA . THR A 1 93 ? -8.971 -9.301 6.219 1.00 89.44 93 THR A CA 1
ATOM 713 C C . THR A 1 93 ? -9.417 -9.348 4.755 1.00 89.44 93 THR A C 1
ATOM 715 O O . THR A 1 93 ? -10.393 -10.031 4.440 1.00 89.44 93 THR A O 1
ATOM 718 N N . ILE A 1 94 ? -8.732 -8.640 3.852 1.00 90.69 94 ILE A N 1
ATOM 719 C CA . ILE A 1 94 ? -9.081 -8.557 2.431 1.00 90.69 94 ILE A CA 1
ATOM 720 C C . ILE A 1 94 ? -7.997 -9.237 1.594 1.00 90.69 94 ILE A C 1
ATOM 722 O O . ILE A 1 94 ? -6.852 -8.793 1.557 1.00 90.69 94 ILE A O 1
ATOM 726 N N . ASP A 1 95 ? -8.389 -10.287 0.873 1.00 90.50 95 ASP A N 1
ATOM 727 C CA . ASP A 1 95 ? -7.552 -10.967 -0.115 1.00 90.50 95 ASP A CA 1
ATOM 728 C C . ASP A 1 95 ? -7.955 -10.520 -1.534 1.00 90.50 95 ASP A C 1
ATOM 730 O O . ASP A 1 95 ? -9.089 -10.769 -1.951 1.00 90.50 95 ASP A O 1
ATOM 734 N N . PRO A 1 96 ? -7.069 -9.848 -2.294 1.00 89.62 96 PRO A N 1
ATOM 735 C CA . PRO A 1 96 ? -7.363 -9.376 -3.644 1.00 89.62 96 PRO A CA 1
ATOM 736 C C . PRO A 1 96 ? -7.218 -10.468 -4.712 1.00 89.62 96 PRO A C 1
ATOM 738 O O . PRO A 1 96 ? -7.458 -10.206 -5.897 1.00 89.62 96 PRO A O 1
ATOM 741 N N . ARG A 1 97 ? -6.791 -11.681 -4.348 1.00 88.00 97 ARG A N 1
ATOM 742 C CA . ARG A 1 97 ? -6.735 -12.804 -5.285 1.00 88.00 97 ARG A CA 1
ATOM 743 C C . ARG A 1 97 ? -8.165 -13.217 -5.632 1.00 88.00 97 ARG A C 1
ATOM 745 O O . ARG A 1 97 ? -8.996 -13.425 -4.753 1.00 88.00 97 ARG A O 1
ATOM 752 N N . ALA A 1 98 ? -8.455 -13.348 -6.927 1.00 72.31 98 ALA A N 1
ATOM 753 C CA . ALA A 1 98 ? -9.726 -13.913 -7.369 1.00 72.31 98 ALA A CA 1
ATOM 754 C C . ALA A 1 98 ? -9.918 -15.317 -6.751 1.00 72.31 98 ALA A C 1
ATOM 756 O O . ALA A 1 98 ? -8.920 -16.007 -6.509 1.00 72.31 98 ALA A O 1
ATOM 757 N N . PRO A 1 99 ? -11.164 -15.777 -6.513 1.00 69.69 99 PRO A N 1
ATOM 758 C CA . PRO A 1 99 ? -11.401 -17.125 -6.013 1.00 69.69 99 PRO A CA 1
ATOM 759 C C . PRO A 1 99 ? -10.684 -18.140 -6.908 1.00 69.69 99 PRO A C 1
ATOM 761 O O . PRO A 1 99 ? -10.941 -18.211 -8.113 1.00 69.69 99 PRO A O 1
ATOM 764 N N . LYS A 1 100 ? -9.770 -18.927 -6.333 1.00 63.94 100 LYS A N 1
ATOM 765 C CA . LYS A 1 100 ? -9.082 -20.009 -7.047 1.00 63.94 100 LYS A CA 1
ATOM 766 C C . LYS A 1 100 ? -10.073 -21.153 -7.278 1.00 63.94 100 LYS A C 1
ATOM 768 O O . LYS A 1 100 ? -10.107 -22.108 -6.514 1.00 63.94 100 LYS A O 1
ATOM 773 N N . GLY A 1 101 ? -10.935 -21.021 -8.283 1.00 51.59 101 GLY A N 1
ATOM 774 C CA . GLY A 1 101 ? -11.994 -21.998 -8.543 1.00 51.59 101 GLY A CA 1
ATOM 775 C C . GLY A 1 101 ? -13.061 -21.496 -9.508 1.00 51.59 101 GLY A C 1
ATOM 776 O O . GLY A 1 101 ? -14.229 -21.426 -9.148 1.00 51.59 101 GLY A O 1
ATOM 777 N N . GLY A 1 102 ? -12.658 -21.124 -10.724 1.00 49.47 102 GLY A N 1
ATOM 778 C CA . GLY A 1 102 ? -13.576 -20.740 -11.804 1.00 49.47 102 GLY A CA 1
ATOM 779 C C . GLY A 1 102 ? -13.178 -21.270 -13.183 1.00 49.47 102 GLY A C 1
ATOM 780 O O . GLY A 1 102 ? -13.708 -20.804 -14.186 1.00 49.47 102 GLY A O 1
ATOM 781 N N . GLY A 1 103 ? -12.234 -22.213 -13.248 1.00 46.19 103 GLY A N 1
ATOM 782 C CA . GLY A 1 103 ? -11.891 -22.912 -14.484 1.00 46.19 103 GLY A CA 1
ATOM 783 C C . GLY A 1 103 ? -12.856 -24.071 -14.699 1.00 46.19 103 GLY A C 1
ATOM 784 O O . GLY A 1 103 ? -12.782 -25.061 -13.974 1.00 46.19 103 GLY A O 1
ATOM 785 N N . ARG A 1 104 ? -13.784 -23.902 -15.644 1.00 44.06 104 ARG A N 1
ATOM 786 C CA . ARG A 1 104 ? -14.480 -25.012 -16.307 1.00 44.06 104 ARG A CA 1
ATOM 787 C C . ARG A 1 104 ? -13.536 -25.696 -17.285 1.00 44.06 104 ARG A C 1
ATOM 789 O O . ARG A 1 104 ? -12.668 -24.980 -17.832 1.00 44.06 104 ARG A O 1
#

Secondary structure (DSSP, 8-state):
-HHHHHHHHHHHHHHHHHHHHTT---SSEEEEEEETTS--EEEEEESSHHHHHHHHHHHHHHH-TT--S-TTEEEEEETTEEEEEEEEEEETT---SPPS----

Radius of gyration: 21.91 Å; chains: 1; bounding box: 49×35×64 Å

pLDDT: mean 82.98, std 12.67, range [44.06, 96.38]